Protein AF-A0A952WXJ2-F1 (afdb_monomer_lite)

Se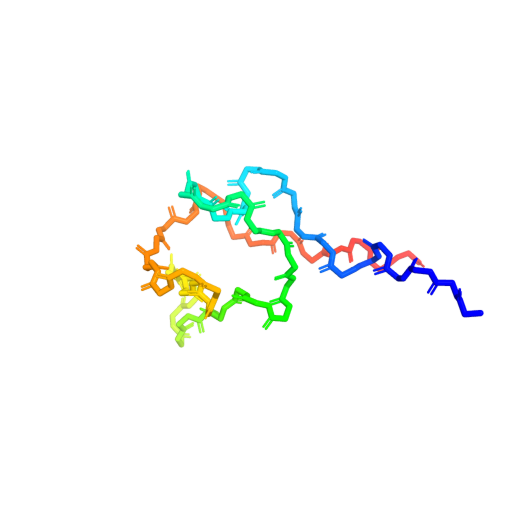quence (56 aa):
MMPDDSNLVEPQDGCPLCAERRVDCLVWDEDGTQVTCTMCGTTYTPPLPPTPPAAD

pLDDT: mean 79.31, std 15.43, range [44.75, 93.81]

Radius of gyration: 11.14 Å; chains: 1; bounding box: 32×21×32 Å

Structure (mmCIF, N/CA/C/O backbone):
data_AF-A0A952WXJ2-F1
#
_entry.id   AF-A0A952WXJ2-F1
#
loop_
_atom_site.group_PDB
_atom_site.id
_atom_site.type_symbol
_atom_site.label_atom_id
_atom_s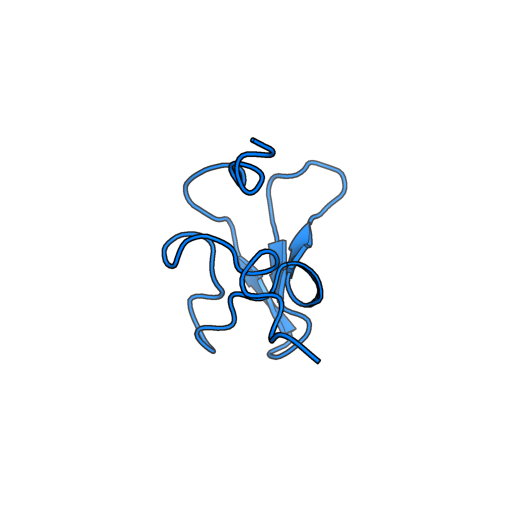ite.label_alt_id
_atom_site.label_comp_id
_atom_site.label_asym_id
_atom_site.label_entity_id
_atom_site.label_seq_id
_atom_site.pdbx_PDB_ins_code
_atom_site.Cartn_x
_atom_site.Cartn_y
_atom_site.Cartn_z
_atom_site.occupancy
_atom_site.B_iso_or_equiv
_atom_site.auth_seq_id
_atom_site.auth_comp_id
_atom_site.auth_asym_id
_atom_site.auth_atom_id
_atom_site.pdbx_PDB_model_num
ATOM 1 N N . MET A 1 1 ? 15.502 -1.365 -23.340 1.00 50.88 1 MET A N 1
ATOM 2 C CA . MET A 1 1 ? 14.550 -0.970 -22.285 1.00 50.88 1 MET A CA 1
ATOM 3 C C . MET A 1 1 ? 14.772 -1.952 -21.155 1.00 50.88 1 MET A C 1
ATOM 5 O O . MET A 1 1 ? 14.421 -3.112 -21.316 1.00 50.88 1 MET A O 1
ATOM 9 N N . MET A 1 2 ? 15.534 -1.558 -20.137 1.00 54.56 2 MET A N 1
ATOM 10 C CA . MET A 1 2 ? 15.795 -2.422 -18.984 1.00 54.56 2 MET A CA 1
ATOM 11 C C . MET A 1 2 ? 14.569 -2.330 -18.065 1.00 54.56 2 MET A C 1
ATOM 13 O O . MET A 1 2 ? 14.063 -1.218 -17.902 1.00 54.56 2 MET A O 1
ATOM 17 N N . PRO A 1 3 ? 14.021 -3.447 -17.560 1.00 53.72 3 PRO A N 1
ATOM 18 C CA . PRO A 1 3 ? 13.024 -3.385 -16.502 1.00 53.72 3 PRO A CA 1
ATOM 19 C C . PRO A 1 3 ? 13.718 -2.777 -15.283 1.00 53.72 3 PRO A C 1
ATOM 21 O O . PRO A 1 3 ? 14.709 -3.309 -14.796 1.00 53.72 3 PRO A O 1
ATOM 24 N N . ASP A 1 4 ? 13.273 -1.594 -14.883 1.00 56.62 4 ASP A N 1
ATOM 25 C CA . ASP A 1 4 ? 13.818 -0.881 -13.737 1.00 56.62 4 ASP A CA 1
ATOM 26 C C . ASP A 1 4 ? 13.256 -1.537 -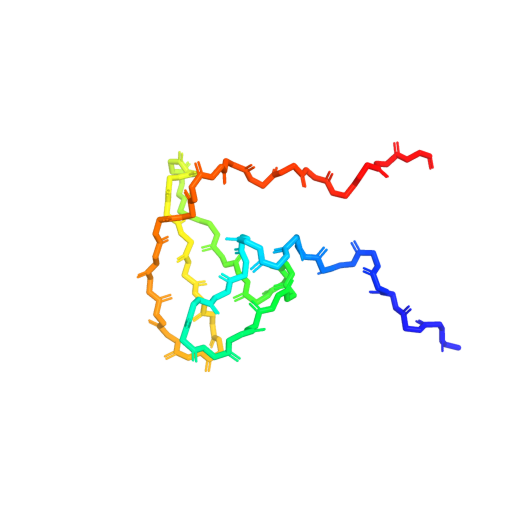12.465 1.00 56.62 4 ASP A C 1
ATOM 28 O O . ASP A 1 4 ? 12.250 -1.113 -11.900 1.00 56.62 4 ASP A O 1
ATOM 32 N N . ASP A 1 5 ? 13.861 -2.659 -12.066 1.00 56.72 5 ASP A N 1
ATOM 33 C CA . ASP A 1 5 ? 13.594 -3.327 -10.785 1.00 56.72 5 ASP A CA 1
ATOM 34 C C . ASP A 1 5 ? 13.969 -2.433 -9.582 1.00 56.72 5 ASP A C 1
ATOM 36 O O . ASP A 1 5 ? 13.595 -2.737 -8.451 1.00 56.72 5 ASP A O 1
ATOM 40 N N . SER A 1 6 ? 14.633 -1.293 -9.818 1.00 61.00 6 SER A N 1
ATOM 41 C CA . SER A 1 6 ? 14.959 -0.265 -8.816 1.00 61.00 6 SER A CA 1
ATOM 42 C C . SER A 1 6 ? 13.725 0.385 -8.178 1.00 61.00 6 SER A C 1
ATOM 44 O O . SER A 1 6 ? 13.842 1.089 -7.180 1.00 61.00 6 SER A O 1
ATOM 46 N N . ASN A 1 7 ? 12.541 0.152 -8.741 1.00 76.12 7 ASN A N 1
ATOM 47 C CA . ASN A 1 7 ? 11.289 0.760 -8.312 1.00 76.12 7 ASN A CA 1
ATOM 48 C C . ASN A 1 7 ? 10.398 -0.179 -7.471 1.00 76.12 7 ASN A C 1
ATOM 50 O O . ASN A 1 7 ? 9.203 0.071 -7.291 1.00 76.12 7 ASN A O 1
ATOM 54 N N . LEU A 1 8 ? 10.944 -1.301 -6.993 1.00 84.19 8 LEU A N 1
ATOM 55 C CA . LEU A 1 8 ? 10.245 -2.237 -6.114 1.00 84.19 8 LEU A CA 1
ATOM 56 C C . LEU A 1 8 ? 10.668 -2.034 -4.652 1.00 84.19 8 LEU A C 1
ATOM 58 O O . LEU A 1 8 ? 11.857 -1.985 -4.350 1.00 84.19 8 LEU A O 1
ATOM 62 N N . VAL A 1 9 ? 9.697 -1.968 -3.739 1.00 84.44 9 VAL A N 1
ATOM 63 C CA . VAL A 1 9 ? 9.946 -2.045 -2.293 1.00 84.44 9 VAL A CA 1
ATOM 64 C C . VAL A 1 9 ? 10.262 -3.479 -1.868 1.00 84.44 9 VAL A C 1
ATOM 66 O O . VAL A 1 9 ? 9.975 -4.448 -2.586 1.00 84.44 9 VAL A O 1
ATOM 69 N N . GLU A 1 10 ? 10.807 -3.631 -0.661 1.00 82.69 10 GLU A N 1
ATOM 70 C CA . GLU A 1 10 ? 10.985 -4.946 -0.057 1.00 82.69 10 GLU A CA 1
ATOM 71 C C . GLU A 1 10 ? 9.641 -5.694 0.051 1.00 82.69 10 GLU A C 1
ATOM 73 O O . GLU A 1 10 ? 8.581 -5.090 0.230 1.00 82.69 10 GLU A O 1
ATOM 78 N N . PRO A 1 11 ? 9.638 -7.036 -0.032 1.00 83.12 11 PRO A N 1
ATOM 79 C CA . PRO A 1 11 ? 8.405 -7.818 0.026 1.00 83.12 11 PRO A CA 1
ATOM 80 C C . PRO A 1 11 ? 7.587 -7.621 1.305 1.00 83.12 11 PRO A C 1
ATOM 82 O O . PRO A 1 11 ? 6.376 -7.819 1.272 1.00 83.12 11 PRO A O 1
ATOM 85 N N . GLN A 1 12 ? 8.231 -7.222 2.401 1.00 81.69 12 GLN A N 1
ATOM 86 C CA . GLN A 1 12 ? 7.583 -6.906 3.676 1.00 81.69 12 GLN A CA 1
ATOM 87 C C . GLN A 1 12 ? 6.850 -5.553 3.676 1.00 81.69 12 GLN A C 1
ATOM 89 O O . GLN A 1 12 ? 5.913 -5.376 4.451 1.00 81.69 12 GLN A O 1
ATOM 94 N N . ASP A 1 13 ? 7.251 -4.634 2.796 1.00 83.56 13 ASP A N 1
ATOM 95 C CA . ASP A 1 13 ? 6.669 -3.295 2.646 1.00 83.56 13 ASP A CA 1
ATOM 96 C C . ASP A 1 13 ? 5.625 -3.243 1.519 1.00 83.56 13 ASP A C 1
ATOM 98 O O . ASP A 1 13 ? 4.892 -2.263 1.364 1.00 83.56 13 ASP A O 1
ATOM 102 N N . GLY A 1 14 ? 5.527 -4.321 0.737 1.00 88.50 14 GLY A N 1
ATOM 103 C CA . GLY A 1 14 ? 4.517 -4.509 -0.295 1.00 88.50 14 GLY A CA 1
ATOM 104 C C . GLY A 1 14 ? 3.099 -4.660 0.245 1.00 88.50 14 GLY A C 1
ATOM 105 O O . GLY A 1 14 ? 2.860 -4.911 1.426 1.00 88.50 14 GLY A O 1
ATOM 106 N N . CYS A 1 15 ? 2.127 -4.544 -0.655 1.00 91.06 15 CYS A N 1
ATOM 107 C CA . CYS A 1 15 ? 0.727 -4.684 -0.312 1.00 91.06 15 CYS A CA 1
ATOM 108 C C . CYS A 1 15 ? 0.428 -6.119 0.151 1.00 91.06 15 CYS A C 1
ATOM 110 O O . CYS A 1 15 ? 0.582 -7.056 -0.638 1.00 91.06 15 CYS A O 1
ATOM 112 N N . PRO A 1 16 ? -0.096 -6.318 1.374 1.00 89.12 16 PRO A N 1
ATOM 113 C CA . PRO A 1 16 ? -0.350 -7.653 1.912 1.00 89.12 16 PRO A CA 1
ATOM 114 C C . PRO A 1 16 ? -1.517 -8.379 1.225 1.00 89.12 16 PRO A C 1
ATOM 116 O O . PRO A 1 16 ? -1.677 -9.582 1.410 1.00 89.12 16 PRO A O 1
ATOM 119 N N . LEU A 1 17 ? -2.346 -7.670 0.446 1.00 91.38 17 LEU A N 1
ATOM 120 C CA . LEU A 1 17 ? -3.510 -8.254 -0.226 1.00 91.38 17 LEU A CA 1
ATOM 121 C C . LEU A 1 17 ? -3.226 -8.687 -1.663 1.00 91.38 17 LEU A C 1
ATOM 123 O O . LEU A 1 17 ? -3.545 -9.810 -2.039 1.00 91.38 17 LEU A O 1
ATOM 127 N N . CYS A 1 18 ? -2.659 -7.797 -2.479 1.00 91.06 18 CYS A N 1
ATOM 128 C CA . CYS A 1 18 ? -2.406 -8.069 -3.897 1.00 91.06 18 CYS A CA 1
ATOM 129 C C . CYS A 1 18 ? -0.937 -8.374 -4.211 1.00 91.06 18 CYS A C 1
ATOM 131 O O . CYS A 1 18 ? -0.615 -8.615 -5.372 1.00 91.06 18 CYS A O 1
ATOM 133 N N . ALA A 1 19 ? -0.060 -8.362 -3.199 1.00 88.94 19 ALA A N 1
ATOM 134 C CA . ALA A 1 19 ? 1.387 -8.520 -3.338 1.00 88.94 19 ALA A CA 1
ATOM 135 C C . ALA A 1 19 ? 2.053 -7.474 -4.257 1.00 88.94 19 ALA A C 1
ATOM 137 O O . ALA A 1 19 ? 3.152 -7.707 -4.768 1.00 88.94 19 ALA A O 1
ATOM 138 N N . GLU A 1 20 ? 1.402 -6.324 -4.470 1.00 91.75 20 GLU A N 1
ATOM 139 C CA . GLU A 1 20 ? 1.982 -5.207 -5.216 1.00 91.75 20 GLU A CA 1
ATOM 140 C C . GLU A 1 20 ? 3.161 -4.614 -4.446 1.00 91.75 20 GLU A C 1
ATOM 142 O O . GLU A 1 20 ? 3.078 -4.378 -3.243 1.00 91.75 20 GLU A O 1
ATOM 147 N N . ARG A 1 21 ? 4.266 -4.384 -5.148 1.00 89.81 21 ARG A N 1
ATOM 148 C CA . ARG A 1 21 ? 5.534 -3.925 -4.568 1.00 89.81 21 ARG A CA 1
ATOM 149 C C . ARG A 1 21 ? 6.130 -2.740 -5.312 1.00 89.81 21 ARG A C 1
ATOM 151 O O . ARG A 1 21 ? 7.192 -2.275 -4.935 1.00 89.81 21 ARG A O 1
ATOM 158 N N . ARG A 1 22 ? 5.489 -2.241 -6.364 1.00 89.19 22 ARG A N 1
ATOM 159 C CA . ARG A 1 22 ? 5.964 -1.050 -7.079 1.00 89.19 22 ARG A CA 1
ATOM 160 C C . ARG A 1 22 ? 5.764 0.198 -6.235 1.00 89.19 22 ARG A C 1
ATOM 162 O O . ARG A 1 22 ? 4.633 0.476 -5.853 1.00 89.19 22 ARG A O 1
ATOM 169 N N . VAL A 1 23 ? 6.824 0.971 -6.010 1.00 86.25 23 VAL A N 1
ATOM 170 C CA . VAL A 1 23 ? 6.767 2.248 -5.276 1.00 86.25 23 VAL A CA 1
ATOM 171 C C . VAL A 1 23 ? 5.728 3.184 -5.899 1.00 86.25 23 VAL A C 1
ATOM 173 O O . VAL A 1 23 ? 4.919 3.748 -5.172 1.00 86.25 23 VAL A O 1
ATOM 176 N N . ASP A 1 24 ? 5.647 3.259 -7.232 1.00 87.12 24 ASP A N 1
ATOM 177 C CA . ASP A 1 24 ? 4.629 4.066 -7.934 1.00 87.12 24 ASP A CA 1
ATOM 178 C C . ASP A 1 24 ? 3.179 3.699 -7.573 1.00 87.12 24 ASP A C 1
ATOM 180 O O . ASP A 1 24 ? 2.264 4.515 -7.691 1.00 87.12 24 ASP A O 1
ATOM 184 N N . CYS A 1 25 ? 2.943 2.451 -7.170 1.00 90.38 25 CYS A N 1
ATOM 185 C CA . CYS A 1 25 ? 1.621 1.948 -6.812 1.00 90.38 25 CYS A CA 1
ATOM 186 C C . CYS A 1 25 ? 1.326 2.056 -5.308 1.00 90.38 25 CYS A C 1
ATOM 188 O O . CYS A 1 25 ? 0.211 1.740 -4.887 1.00 90.38 25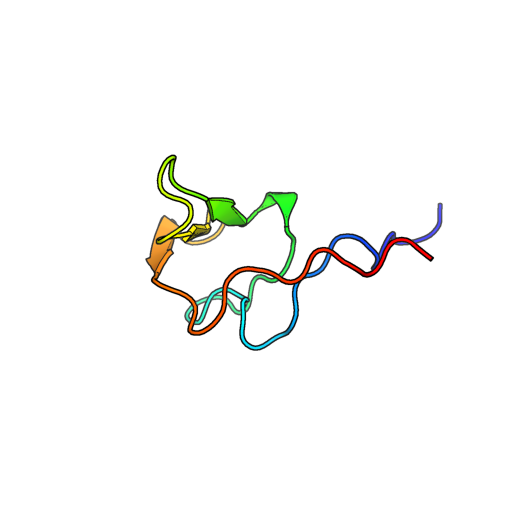 CYS A O 1
ATOM 190 N N . LEU A 1 26 ? 2.304 2.465 -4.500 1.00 89.69 26 LEU A N 1
ATOM 191 C CA . LEU A 1 26 ? 2.233 2.525 -3.044 1.00 89.69 26 LEU A CA 1
ATOM 192 C C . LEU A 1 26 ? 2.338 3.988 -2.595 1.00 89.69 26 LEU A C 1
ATOM 194 O O . LEU A 1 26 ? 3.425 4.531 -2.415 1.00 89.69 26 LEU A O 1
ATOM 198 N N . VAL A 1 27 ? 1.185 4.638 -2.426 1.00 91.38 27 VAL A N 1
ATOM 199 C CA . VAL A 1 27 ? 1.103 6.062 -2.072 1.00 91.38 27 VAL A CA 1
ATOM 200 C C . VAL A 1 27 ? 1.111 6.217 -0.560 1.00 91.38 27 VAL A C 1
ATOM 202 O O . VAL A 1 27 ? 0.187 5.766 0.114 1.00 91.38 27 VAL A O 1
ATOM 205 N N . TRP A 1 28 ? 2.143 6.862 -0.030 1.00 88.19 28 TRP A N 1
ATOM 206 C CA . TRP A 1 28 ? 2.253 7.157 1.395 1.00 88.19 28 TRP A CA 1
ATOM 207 C C . TRP A 1 28 ? 1.388 8.354 1.778 1.00 88.19 28 TRP A C 1
ATOM 209 O O . TRP A 1 28 ? 1.239 9.297 1.000 1.00 88.19 28 TRP A O 1
ATOM 219 N N . ASP A 1 29 ? 0.818 8.294 2.976 1.00 89.81 29 ASP A N 1
ATOM 220 C CA . ASP A 1 29 ? 0.127 9.425 3.588 1.00 89.81 29 ASP A CA 1
ATOM 221 C C . ASP A 1 29 ? 1.119 10.541 3.982 1.00 89.81 29 ASP A C 1
ATOM 223 O O . ASP A 1 29 ? 2.329 10.304 4.045 1.00 89.81 29 ASP A O 1
ATOM 227 N N . GLU A 1 30 ? 0.624 11.748 4.264 1.00 87.62 30 GLU A N 1
ATOM 228 C CA . GLU A 1 30 ? 1.445 12.910 4.637 1.00 87.62 30 GLU A CA 1
ATOM 229 C C . GLU A 1 30 ? 2.307 12.639 5.879 1.00 87.62 30 GLU A C 1
ATOM 231 O O . GLU A 1 30 ? 3.444 13.106 5.966 1.00 87.62 30 GLU A O 1
ATOM 236 N N . ASP A 1 31 ? 1.799 11.827 6.809 1.00 85.19 31 ASP A N 1
ATOM 237 C CA . ASP A 1 31 ? 2.526 11.406 8.008 1.00 85.19 31 ASP A CA 1
ATOM 238 C C . ASP A 1 31 ? 3.577 10.309 7.742 1.00 85.19 31 ASP A C 1
ATOM 240 O O . ASP A 1 31 ? 4.362 9.971 8.630 1.00 85.19 31 ASP A O 1
ATOM 244 N N . GLY A 1 32 ? 3.579 9.690 6.556 1.00 83.38 32 GLY A N 1
ATOM 245 C CA . GLY A 1 32 ? 4.464 8.566 6.230 1.00 83.38 32 GLY A CA 1
ATOM 246 C C . GLY A 1 32 ? 4.221 7.316 7.087 1.00 83.38 32 GLY A C 1
ATOM 247 O O . GLY A 1 32 ? 5.104 6.473 7.221 1.00 83.38 32 GLY A O 1
ATOM 248 N N . THR A 1 33 ? 3.041 7.196 7.701 1.00 86.31 33 THR A N 1
ATOM 249 C CA . THR A 1 33 ? 2.685 6.080 8.599 1.00 86.31 33 THR A CA 1
ATOM 250 C C . THR A 1 33 ? 1.892 4.985 7.900 1.00 86.31 33 THR A C 1
ATOM 252 O O . THR A 1 33 ? 2.012 3.808 8.236 1.00 86.31 33 THR A O 1
ATOM 255 N N . GLN A 1 34 ? 1.059 5.363 6.939 1.00 90.3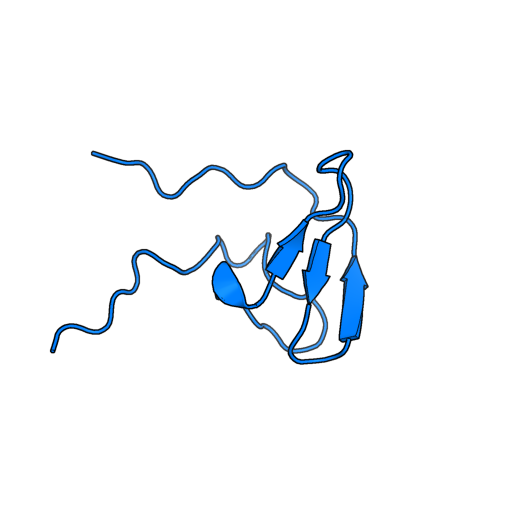8 34 GLN A N 1
ATOM 256 C CA . GLN A 1 34 ? 0.208 4.457 6.185 1.00 90.38 34 GLN A CA 1
ATOM 257 C C . GLN A 1 34 ? 0.529 4.574 4.709 1.00 90.38 34 GLN A C 1
ATOM 259 O O . GLN A 1 34 ? 0.907 5.638 4.217 1.00 90.38 34 GLN A O 1
ATOM 264 N N . VAL A 1 35 ? 0.329 3.471 4.004 1.00 90.88 35 VAL A N 1
ATOM 265 C CA . VAL A 1 35 ? 0.475 3.415 2.563 1.00 90.88 35 VAL A CA 1
ATOM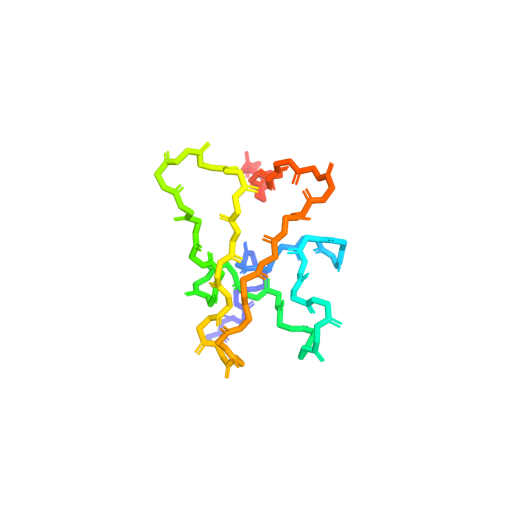 266 C C . VAL A 1 35 ? -0.814 2.886 1.951 1.00 90.88 35 VAL A C 1
ATOM 268 O O . VAL A 1 35 ? -1.440 1.947 2.450 1.00 90.88 35 VAL A O 1
ATOM 271 N N . THR A 1 36 ? -1.234 3.521 0.869 1.00 93.25 36 THR A N 1
ATOM 272 C CA . THR A 1 36 ? -2.421 3.161 0.107 1.00 93.25 36 THR A CA 1
ATOM 273 C C . THR A 1 36 ? -1.984 2.558 -1.214 1.00 93.25 36 THR A C 1
ATOM 275 O O . THR A 1 36 ? -1.346 3.208 -2.042 1.00 93.25 36 THR A O 1
ATOM 278 N N . CYS A 1 37 ? -2.338 1.293 -1.415 1.00 93.62 37 CYS A N 1
ATOM 279 C CA . CYS A 1 37 ? -2.087 0.604 -2.666 1.00 93.62 37 CYS A CA 1
ATOM 280 C C . CYS A 1 37 ? -3.113 1.045 -3.713 1.00 93.62 37 CYS A C 1
ATOM 282 O O . CYS A 1 37 ? -4.305 0.775 -3.574 1.00 93.62 37 CYS A O 1
ATOM 284 N N . THR A 1 38 ? -2.660 1.667 -4.797 1.00 93.75 38 THR A N 1
ATOM 285 C CA . THR A 1 38 ? -3.534 2.140 -5.883 1.00 93.75 38 THR A CA 1
ATOM 286 C C . THR A 1 38 ? -4.068 1.007 -6.759 1.00 93.75 38 THR A C 1
ATOM 288 O O . THR A 1 38 ? -5.054 1.192 -7.467 1.00 93.75 38 THR A O 1
ATOM 291 N N . MET A 1 39 ? -3.466 -0.185 -6.680 1.00 93.25 39 MET A N 1
ATOM 292 C CA . MET A 1 39 ? -3.869 -1.352 -7.471 1.00 93.25 39 MET A CA 1
ATOM 293 C C . MET A 1 39 ? -5.098 -2.068 -6.915 1.00 93.25 39 MET A C 1
ATOM 295 O O . MET A 1 39 ? -5.966 -2.483 -7.678 1.00 93.25 39 MET A O 1
ATOM 299 N N . CYS A 1 40 ? -5.169 -2.244 -5.594 1.00 93.81 40 CYS A N 1
ATOM 300 C CA . CYS A 1 40 ? -6.290 -2.919 -4.933 1.00 93.81 40 CYS A CA 1
ATOM 301 C C . CYS A 1 40 ? -7.150 -1.975 -4.081 1.00 93.81 40 CYS A C 1
ATOM 303 O O . CYS A 1 40 ? -8.245 -2.356 -3.678 1.00 93.81 40 CYS A O 1
ATOM 305 N N . GLY A 1 41 ? -6.667 -0.759 -3.808 1.00 92.69 41 GLY A N 1
ATOM 306 C CA . GLY A 1 41 ? -7.337 0.230 -2.965 1.00 92.69 41 GLY A CA 1
ATOM 307 C C . GLY A 1 41 ? -7.174 -0.005 -1.463 1.00 92.69 41 GLY A C 1
ATOM 308 O O . GLY A 1 41 ? -7.845 0.661 -0.681 1.00 92.69 41 GLY A O 1
ATOM 309 N N . THR A 1 42 ? -6.326 -0.947 -1.034 1.00 93.31 42 THR A N 1
ATOM 310 C CA . THR A 1 42 ? -6.128 -1.202 0.398 1.00 93.31 42 THR A CA 1
ATOM 311 C C . THR A 1 42 ? -5.165 -0.194 1.006 1.00 93.31 42 THR A C 1
ATOM 313 O O . THR A 1 42 ? -4.078 0.038 0.474 1.00 93.31 42 THR A O 1
ATOM 316 N N . THR A 1 43 ? -5.532 0.331 2.168 1.00 93.19 43 THR A N 1
ATOM 317 C CA . THR A 1 43 ? -4.638 1.102 3.032 1.00 93.19 43 THR A CA 1
ATOM 318 C C . THR A 1 43 ? -4.096 0.186 4.123 1.00 93.19 43 THR A C 1
ATOM 320 O O . THR A 1 43 ? -4.854 -0.572 4.733 1.00 93.19 43 THR A O 1
ATOM 323 N N . TYR A 1 44 ? -2.783 0.205 4.336 1.00 89.94 44 TYR A N 1
ATOM 324 C CA . TYR A 1 44 ? -2.113 -0.609 5.346 1.00 89.94 44 TYR A CA 1
ATOM 325 C C . TYR A 1 44 ? -0.945 0.144 5.990 1.00 89.94 44 TYR A C 1
ATOM 327 O O . TYR A 1 44 ? -0.406 1.093 5.427 1.00 89.94 44 TYR A O 1
ATOM 335 N N . THR A 1 45 ? -0.564 -0.291 7.189 1.00 89.56 45 THR A N 1
ATOM 336 C CA . THR A 1 45 ? 0.592 0.225 7.934 1.00 89.56 45 THR A CA 1
ATOM 337 C C . THR A 1 45 ? 1.734 -0.784 7.793 1.00 89.56 45 THR A C 1
ATOM 339 O O . THR A 1 45 ? 1.650 -1.859 8.396 1.00 89.56 45 THR A O 1
ATOM 342 N N . PRO A 1 46 ? 2.766 -0.509 6.978 1.00 80.69 46 PRO A N 1
ATOM 343 C CA . PRO A 1 46 ? 3.932 -1.380 6.888 1.00 80.69 46 PRO A CA 1
ATOM 344 C C . PRO A 1 46 ? 4.722 -1.388 8.212 1.00 80.69 46 PRO A C 1
ATOM 346 O O . PRO A 1 46 ? 4.693 -0.410 8.964 1.00 80.69 46 PRO A O 1
ATOM 349 N N . PRO A 1 47 ? 5.401 -2.502 8.543 1.00 74.56 47 PRO A N 1
ATOM 350 C CA . PRO A 1 47 ? 6.091 -2.670 9.823 1.00 74.56 47 PRO A CA 1
ATOM 351 C C . PRO A 1 47 ? 7.354 -1.806 9.959 1.00 74.56 47 PRO A C 1
ATOM 353 O O . PRO A 1 47 ? 7.815 -1.585 11.080 1.00 74.56 47 PRO A O 1
ATOM 356 N N . LEU A 1 48 ? 7.914 -1.327 8.846 1.00 64.88 48 LEU A N 1
ATOM 357 C CA . LEU A 1 48 ? 9.065 -0.432 8.795 1.00 64.88 48 LEU A CA 1
ATOM 358 C C . LEU A 1 48 ? 8.766 0.709 7.801 1.00 64.88 48 LEU A C 1
ATOM 360 O O . LEU A 1 48 ? 8.041 0.494 6.829 1.00 64.88 48 LEU A O 1
ATOM 364 N N . PRO A 1 49 ? 9.272 1.938 8.030 1.00 60.88 49 PRO A N 1
ATOM 365 C CA . PRO A 1 49 ? 9.272 2.955 6.982 1.00 60.88 49 PRO A CA 1
ATOM 366 C C . PRO A 1 49 ? 10.075 2.422 5.787 1.00 60.88 49 PRO A C 1
ATOM 368 O O . PRO A 1 49 ? 11.028 1.664 6.002 1.00 60.88 49 PRO A O 1
ATOM 371 N N . PRO A 1 50 ? 9.733 2.806 4.545 1.00 60.31 50 PRO A N 1
ATOM 372 C CA . PRO A 1 50 ? 10.382 2.229 3.387 1.00 60.31 50 PRO A CA 1
ATOM 373 C C . PRO A 1 50 ? 11.841 2.670 3.441 1.00 60.31 50 PRO A C 1
ATOM 375 O O . PRO A 1 50 ? 12.144 3.864 3.376 1.00 60.31 50 PRO A O 1
ATOM 378 N N . THR A 1 51 ? 12.765 1.726 3.584 1.00 56.69 51 THR A N 1
ATOM 379 C CA . THR A 1 51 ? 14.151 2.014 3.233 1.00 56.69 51 THR A CA 1
ATOM 380 C C . THR A 1 51 ? 14.132 2.379 1.753 1.00 56.69 51 THR A C 1
ATOM 382 O O . THR A 1 51 ? 13.703 1.541 0.954 1.00 56.69 51 THR A O 1
ATOM 385 N N . PRO A 1 52 ? 14.515 3.613 1.363 1.00 57.00 52 PRO A N 1
ATOM 386 C CA . PRO A 1 52 ? 14.638 3.927 -0.052 1.00 57.00 52 PRO A CA 1
ATOM 387 C C . PRO A 1 52 ? 15.555 2.872 -0.681 1.00 57.00 52 PRO A C 1
ATOM 389 O O . PRO A 1 52 ? 16.479 2.412 0.007 1.00 57.00 52 PRO A O 1
ATOM 392 N N . PRO A 1 53 ? 15.314 2.462 -1.943 1.00 54.88 53 PRO A N 1
ATOM 393 C CA . PRO A 1 53 ? 16.252 1.586 -2.628 1.00 54.88 53 PRO A CA 1
ATOM 394 C C . PRO A 1 53 ? 17.606 2.274 -2.510 1.00 54.88 53 PRO A C 1
ATOM 396 O O . PRO A 1 53 ? 17.715 3.448 -2.866 1.00 54.88 53 PRO A O 1
ATOM 399 N N . ALA A 1 54 ? 18.569 1.613 -1.862 1.00 48.06 54 ALA A N 1
ATOM 400 C CA . ALA A 1 54 ? 19.870 2.195 -1.580 1.00 48.06 54 ALA A CA 1
ATOM 401 C C . ALA A 1 54 ? 20.403 2.799 -2.884 1.00 48.06 54 ALA A C 1
ATOM 403 O O . ALA A 1 54 ? 20.696 2.072 -3.831 1.00 48.06 54 ALA A O 1
ATOM 404 N N . ALA A 1 55 ? 20.415 4.130 -2.955 1.00 45.72 55 ALA A N 1
ATOM 405 C CA . ALA A 1 55 ? 21.066 4.852 -4.026 1.00 45.72 55 ALA A CA 1
ATOM 406 C C . ALA A 1 55 ? 22.565 4.683 -3.769 1.00 45.72 55 ALA A C 1
ATOM 408 O O . ALA A 1 55 ? 23.124 5.402 -2.940 1.00 45.72 55 ALA A O 1
ATOM 409 N N . ASP A 1 56 ? 23.153 3.657 -4.382 1.00 44.75 56 ASP A N 1
ATOM 410 C CA . ASP A 1 56 ? 24.604 3.483 -4.504 1.00 44.75 56 ASP A CA 1
ATOM 411 C C . ASP A 1 56 ? 25.091 4.167 -5.789 1.00 44.75 56 ASP A C 1
ATOM 413 O O . ASP A 1 56 ? 24.543 3.853 -6.875 1.00 44.75 56 ASP A O 1
#

Secondary structure (DSSP, 8-state):
----GGGBPPTTTS-TTT---BGGGEEEPTTSS-EEETTT--EE--SSPPPPP---

Foldseek 3Di:
DDPPPLQFFDQQQADPPPSHGGVVQWDADPVLQWTAGNVVRDIDGRPDRTPRSPPD